Protein AF-A0A3D0WUZ1-F1 (afdb_monomer_lite)

Secondary structure (DSSP, 8-state):
-----------GGGSS-SS-BTTB--HHHHHHHT-

Sequence (35 aa):
MRNLLLVIRYDGARYHGWQVQQNAVTVQQVFQDAL

Structure (mmCIF, N/CA/C/O backbone):
data_AF-A0A3D0WUZ1-F1
#
_entry.id   AF-A0A3D0WUZ1-F1
#
loop_
_atom_site.group_PDB
_atom_site.id
_atom_site.type_symbol
_atom_site.label_atom_id
_atom_site.label_alt_id
_atom_site.label_comp_id
_atom_site.label_asym_id
_atom_site.label_entity_id
_atom_site.label_seq_id
_atom_site.pdbx_PDB_ins_code
_atom_site.Cartn_x
_atom_site.Cartn_y
_atom_site.Cartn_z
_atom_site.occupancy
_atom_site.B_iso_or_equiv
_atom_site.auth_seq_id
_atom_site.auth_comp_id
_atom_site.auth_asym_id
_atom_site.auth_atom_id
_atom_site.pdbx_PDB_model_num
ATOM 1 N N . MET A 1 1 ? -9.462 2.647 22.660 1.00 81.88 1 MET A N 1
ATOM 2 C CA . MET A 1 1 ? -9.173 2.492 21.217 1.00 81.88 1 MET A CA 1
ATOM 3 C C . MET A 1 1 ? -10.202 1.554 20.614 1.00 81.88 1 MET A C 1
ATOM 5 O O . MET A 1 1 ? -10.559 0.584 21.271 1.00 81.88 1 MET A O 1
ATOM 9 N N . ARG A 1 2 ? -10.724 1.865 19.426 1.00 92.69 2 ARG A N 1
ATOM 10 C CA . ARG A 1 2 ? -11.688 1.014 18.711 1.00 92.69 2 ARG A CA 1
ATOM 11 C C . ARG A 1 2 ? -10.953 0.280 17.589 1.00 92.69 2 ARG A C 1
ATOM 13 O O . ARG A 1 2 ? -10.158 0.906 16.900 1.00 92.69 2 ARG A O 1
ATOM 20 N N . ASN A 1 3 ? -11.212 -1.015 17.427 1.00 96.31 3 ASN A N 1
ATOM 21 C CA . ASN A 1 3 ? -10.678 -1.802 16.317 1.00 96.31 3 ASN A CA 1
ATOM 22 C C . ASN A 1 3 ? -11.683 -1.760 15.161 1.00 96.31 3 ASN A C 1
ATOM 24 O O . ASN A 1 3 ? -12.825 -2.186 15.332 1.00 96.31 3 ASN A O 1
ATOM 28 N N . LEU A 1 4 ? -11.273 -1.200 14.026 1.00 95.62 4 LEU A N 1
ATOM 29 C CA . LEU A 1 4 ? -12.116 -1.018 12.850 1.00 95.62 4 LEU A CA 1
ATOM 30 C C . LEU A 1 4 ? -11.496 -1.765 11.669 1.00 95.62 4 LEU A C 1
ATOM 32 O O . LEU A 1 4 ? -10.306 -1.622 11.400 1.00 95.62 4 LEU A O 1
ATOM 36 N N . LEU A 1 5 ? -12.318 -2.525 10.947 1.00 97.00 5 LEU A N 1
ATOM 37 C CA . LEU A 1 5 ? -11.956 -3.099 9.655 1.00 97.00 5 LEU A CA 1
ATOM 38 C C . LEU A 1 5 ? -12.394 -2.137 8.549 1.00 97.00 5 LEU A C 1
ATOM 40 O O . LEU A 1 5 ? -13.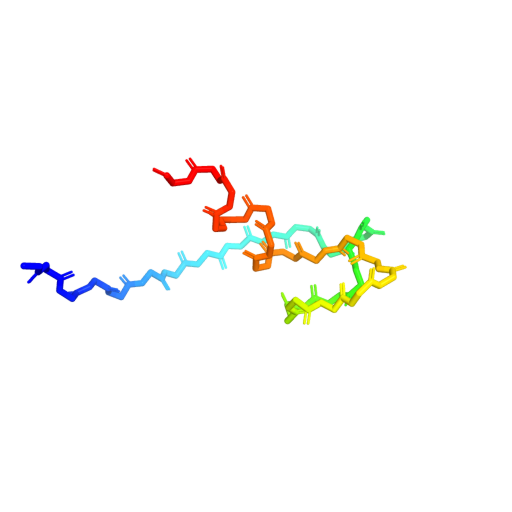547 -1.708 8.524 1.00 97.00 5 LEU A O 1
ATOM 44 N N . LEU A 1 6 ? -11.487 -1.828 7.626 1.00 95.88 6 LEU A N 1
ATOM 45 C CA . LEU A 1 6 ? -11.744 -0.962 6.479 1.00 95.88 6 LEU A CA 1
ATOM 46 C C . LEU A 1 6 ? -11.541 -1.747 5.182 1.00 95.88 6 LEU A C 1
ATOM 48 O O . LEU A 1 6 ? -10.597 -2.525 5.063 1.00 95.88 6 LEU A O 1
ATOM 52 N N . VAL A 1 7 ? -12.407 -1.507 4.199 1.00 97.25 7 VAL A N 1
ATOM 53 C CA . VAL A 1 7 ? -12.250 -1.995 2.824 1.00 97.25 7 VAL A CA 1
ATOM 54 C C . VAL A 1 7 ? -12.131 -0.772 1.930 1.00 97.25 7 VAL A C 1
ATOM 56 O O . VAL A 1 7 ? -13.042 0.054 1.892 1.00 97.25 7 VAL A O 1
ATOM 59 N N . ILE A 1 8 ? -11.008 -0.637 1.230 1.00 96.06 8 ILE A N 1
ATOM 60 C CA . ILE A 1 8 ? -10.706 0.537 0.407 1.00 96.06 8 ILE A CA 1
ATOM 61 C C . ILE A 1 8 ? -10.282 0.132 -1.003 1.00 96.06 8 ILE A C 1
ATOM 63 O O . ILE A 1 8 ? -9.759 -0.958 -1.228 1.00 96.06 8 ILE A O 1
ATOM 67 N N . ARG A 1 9 ? -10.506 1.039 -1.955 1.00 97.75 9 ARG A N 1
ATOM 68 C CA . ARG A 1 9 ? -10.029 0.947 -3.337 1.00 97.75 9 ARG A CA 1
ATOM 69 C C . ARG A 1 9 ? -9.097 2.120 -3.601 1.00 97.75 9 ARG A C 1
ATOM 71 O O . ARG A 1 9 ? -9.380 3.232 -3.169 1.00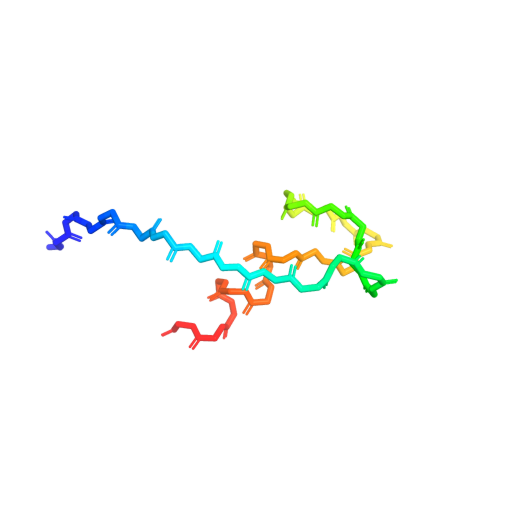 97.75 9 ARG A O 1
ATOM 78 N N . TYR A 1 10 ? -8.037 1.876 -4.356 1.00 97.00 10 TYR A N 1
ATOM 79 C CA . TYR A 1 10 ? -7.124 2.910 -4.822 1.00 97.00 10 TYR A CA 1
ATOM 80 C C . TYR A 1 10 ? -6.685 2.622 -6.259 1.00 97.00 10 TYR A C 1
ATOM 82 O O . TYR A 1 10 ? -6.699 1.471 -6.701 1.00 97.00 10 TYR A O 1
ATOM 90 N N . ASP A 1 11 ? -6.299 3.674 -6.977 1.00 98.00 11 ASP A N 1
ATOM 91 C CA . ASP A 1 11 ? -5.562 3.556 -8.234 1.00 98.00 11 ASP A CA 1
ATOM 92 C C . ASP A 1 11 ? -4.066 3.425 -7.918 1.00 98.00 11 ASP A C 1
ATOM 94 O O . ASP A 1 11 ? -3.475 4.297 -7.282 1.00 98.00 11 ASP A O 1
ATOM 98 N N . GLY A 1 12 ? -3.461 2.309 -8.326 1.00 97.69 12 GLY A N 1
ATOM 99 C CA . GLY A 1 12 ? -2.064 1.990 -8.043 1.00 97.69 12 GLY A CA 1
ATOM 100 C C . GLY A 1 12 ? -1.049 2.690 -8.948 1.00 97.69 12 GLY A C 1
ATOM 101 O O . GLY A 1 12 ? 0.141 2.585 -8.674 1.00 97.69 12 GL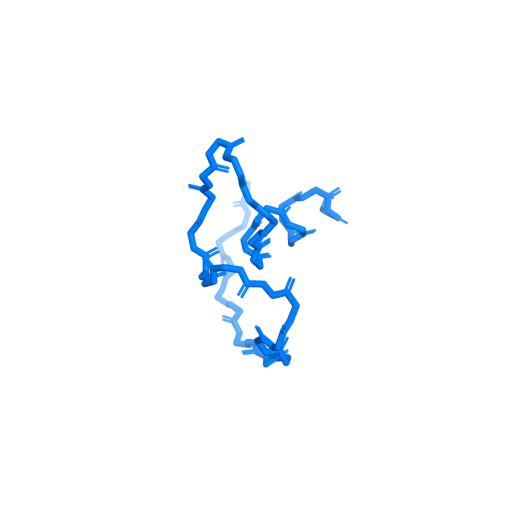Y A O 1
ATOM 102 N N . ALA A 1 13 ? -1.468 3.409 -9.998 1.00 98.25 13 ALA A N 1
ATOM 103 C CA . ALA A 1 13 ? -0.560 3.905 -11.040 1.00 98.25 13 ALA A CA 1
ATOM 104 C C . ALA A 1 13 ? 0.564 4.833 -10.534 1.00 98.25 13 ALA A C 1
ATOM 106 O O . ALA A 1 13 ? 1.612 4.935 -11.168 1.00 98.25 13 ALA A O 1
ATOM 107 N N . ARG A 1 14 ? 0.361 5.513 -9.397 1.00 97.88 14 ARG A N 1
ATOM 108 C CA . ARG A 1 14 ? 1.331 6.454 -8.803 1.00 97.88 14 ARG A CA 1
ATOM 109 C C . ARG A 1 14 ? 1.948 5.972 -7.490 1.00 97.88 14 ARG A C 1
ATOM 111 O O . ARG A 1 14 ? 2.604 6.757 -6.810 1.00 97.88 14 ARG A O 1
ATOM 118 N N . TYR A 1 15 ? 1.734 4.711 -7.131 1.00 98.25 15 TYR A N 1
ATOM 119 C CA . TYR A 1 15 ? 2.179 4.146 -5.863 1.00 98.25 15 TYR A CA 1
ATOM 120 C C . TYR A 1 15 ? 3.020 2.901 -6.094 1.00 98.25 15 TYR A C 1
ATOM 122 O O . TYR A 1 15 ? 2.724 2.072 -6.951 1.00 98.25 15 TYR A 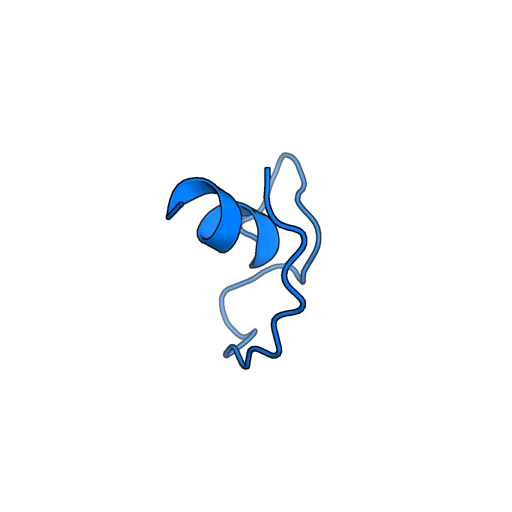O 1
ATOM 130 N N . HIS A 1 16 ? 4.039 2.717 -5.266 1.00 98.19 16 HIS A N 1
ATOM 131 C CA . HIS A 1 16 ? 4.908 1.546 -5.328 1.00 98.19 16 HIS A CA 1
ATOM 132 C C . HIS A 1 16 ? 4.392 0.438 -4.407 1.00 98.19 16 HIS A C 1
ATOM 134 O O . HIS A 1 16 ? 5.100 -0.051 -3.531 1.00 98.19 16 HIS A O 1
ATOM 140 N N . GLY A 1 17 ? 3.130 0.061 -4.604 1.00 97.81 17 GLY A N 1
ATOM 141 C CA . GLY A 1 17 ? 2.449 -0.947 -3.801 1.00 97.81 17 GLY A CA 1
ATOM 142 C C . GLY A 1 17 ? 1.812 -0.408 -2.517 1.00 97.81 17 GLY A C 1
ATOM 143 O O . GLY A 1 17 ? 1.611 0.796 -2.329 1.00 97.81 17 GLY A O 1
ATOM 144 N N . TRP A 1 18 ? 1.425 -1.350 -1.658 1.00 97.88 18 TRP A N 1
ATOM 145 C CA . TRP 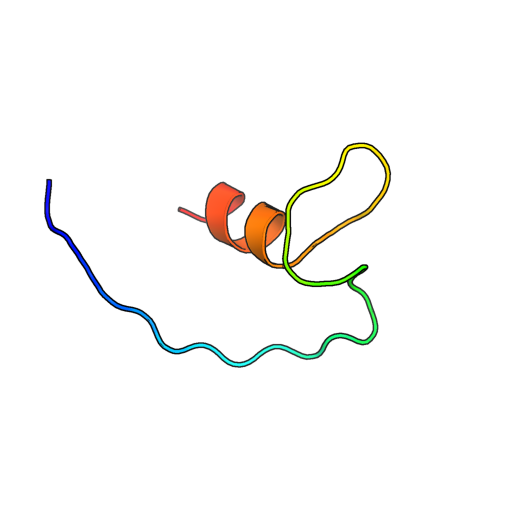A 1 18 ? 0.674 -1.080 -0.433 1.00 97.88 18 TRP A CA 1
ATOM 146 C C . TRP A 1 18 ? 1.572 -0.646 0.731 1.00 97.88 18 TRP A C 1
ATOM 148 O O . TRP A 1 18 ? 1.322 0.397 1.322 1.00 97.88 18 TRP A O 1
ATOM 158 N N . GLN A 1 19 ? 2.600 -1.437 1.047 1.00 98.31 19 GLN A N 1
ATOM 159 C CA . GLN A 1 19 ? 3.384 -1.346 2.283 1.00 98.31 19 GLN A CA 1
ATOM 160 C C . GLN A 1 19 ? 4.344 -0.150 2.313 1.00 98.31 19 GLN A C 1
ATOM 162 O O . GLN A 1 19 ? 5.029 0.100 1.331 1.00 98.31 19 GLN A O 1
ATOM 167 N N . VAL A 1 20 ? 4.474 0.514 3.466 1.00 98.25 20 VAL A N 1
ATOM 168 C CA 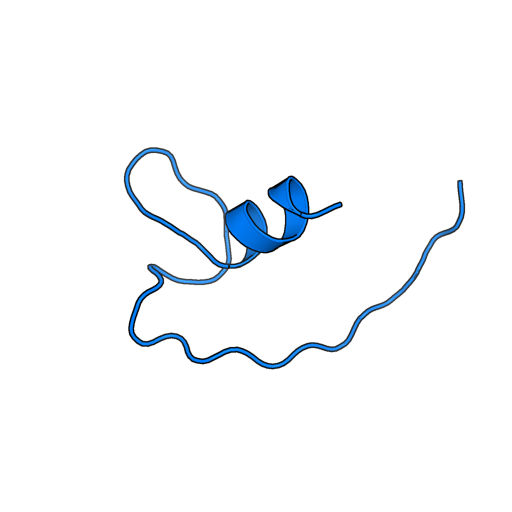. VAL A 1 20 ? 5.453 1.597 3.686 1.00 98.25 20 VAL A CA 1
ATOM 169 C C . VAL A 1 20 ? 6.888 1.139 3.410 1.00 98.25 20 VAL A C 1
ATOM 171 O O . VAL A 1 20 ? 7.323 0.092 3.890 1.00 98.25 20 VAL A O 1
ATOM 174 N N . GLN A 1 21 ? 7.643 1.966 2.685 1.00 96.94 21 GLN A N 1
ATOM 175 C CA . GLN A 1 21 ? 9.058 1.753 2.386 1.00 96.94 21 GLN A CA 1
ATOM 176 C C . GLN A 1 21 ? 9.804 3.088 2.280 1.00 96.94 21 GLN A C 1
ATOM 178 O O . GLN A 1 21 ? 9.209 4.120 1.985 1.00 96.94 21 GLN A O 1
ATOM 183 N N . GLN A 1 22 ? 11.120 3.062 2.493 1.00 95.12 22 GLN A N 1
ATOM 184 C CA . GLN A 1 22 ? 11.930 4.273 2.671 1.00 95.12 22 GLN A CA 1
ATOM 185 C C . GLN A 1 22 ? 11.994 5.193 1.438 1.00 95.12 22 GLN A C 1
ATOM 187 O O . GLN A 1 22 ? 12.102 6.404 1.590 1.00 95.12 22 GLN A O 1
ATOM 192 N N . ASN A 1 23 ? 11.939 4.640 0.222 1.00 95.88 23 ASN A N 1
ATOM 193 C CA . ASN A 1 23 ? 12.342 5.366 -0.992 1.00 95.88 23 ASN A CA 1
ATOM 194 C C . ASN A 1 23 ? 11.233 5.506 -2.040 1.00 95.88 23 ASN A C 1
ATOM 196 O O . ASN A 1 23 ? 11.520 5.777 -3.204 1.00 95.88 23 ASN A O 1
ATOM 200 N N . ALA A 1 24 ? 9.973 5.285 -1.667 1.00 96.94 24 ALA A N 1
ATOM 201 C CA . ALA A 1 24 ? 8.873 5.438 -2.605 1.00 96.94 24 ALA A CA 1
ATOM 202 C C . ALA A 1 24 ? 7.536 5.673 -1.900 1.00 96.94 24 ALA A C 1
ATOM 204 O O . ALA A 1 24 ? 7.294 5.171 -0.805 1.00 96.94 24 ALA A O 1
ATOM 205 N N . VAL A 1 25 ? 6.647 6.402 -2.574 1.00 97.88 25 VAL A N 1
ATOM 206 C CA . VAL A 1 25 ? 5.293 6.672 -2.081 1.00 97.88 25 VAL A CA 1
ATOM 207 C C . VAL A 1 25 ? 4.448 5.403 -2.168 1.00 97.88 25 VAL A C 1
ATOM 209 O O . VAL A 1 25 ? 4.436 4.718 -3.194 1.00 97.88 25 VAL A O 1
ATOM 212 N N . THR A 1 26 ? 3.728 5.097 -1.089 1.00 98.62 26 THR A N 1
ATOM 213 C CA . THR A 1 26 ? 2.898 3.891 -0.954 1.00 98.62 26 THR A CA 1
ATOM 214 C C . THR A 1 26 ? 1.543 4.239 -0.361 1.00 98.62 26 THR A C 1
ATOM 216 O O . THR A 1 26 ? 1.374 5.283 0.274 1.00 98.62 26 THR A O 1
ATOM 219 N N . VAL A 1 27 ? 0.552 3.387 -0.610 1.00 98.31 27 VAL A N 1
ATOM 220 C CA . VAL A 1 27 ? -0.834 3.677 -0.217 1.00 98.31 27 VAL A CA 1
ATOM 221 C C . VAL A 1 27 ? -0.991 3.678 1.301 1.00 98.31 27 VAL A C 1
ATOM 223 O O . VAL A 1 27 ? -1.666 4.554 1.836 1.00 98.31 27 VAL A O 1
ATOM 226 N N . GLN A 1 28 ? -0.333 2.748 2.002 1.00 98.00 28 GLN A N 1
ATOM 227 C CA . GLN A 1 28 ? -0.378 2.692 3.460 1.00 98.00 28 GLN A CA 1
ATOM 228 C C . GLN A 1 28 ? 0.199 3.965 4.091 1.00 98.00 28 GLN A C 1
ATOM 230 O O . GLN A 1 28 ? -0.403 4.462 5.036 1.00 98.00 28 GLN A O 1
ATOM 235 N N . GLN A 1 29 ? 1.303 4.513 3.559 1.00 98.38 29 GLN A N 1
ATOM 236 C CA . GLN A 1 29 ? 1.900 5.753 4.074 1.00 98.38 29 GLN A CA 1
ATOM 237 C C . GLN A 1 29 ? 0.909 6.919 3.973 1.00 98.38 29 GLN A C 1
ATOM 239 O O . GLN A 1 29 ? 0.593 7.544 4.977 1.00 98.38 29 GLN A O 1
ATOM 244 N N . VAL A 1 30 ? 0.345 7.154 2.781 1.00 97.75 30 VAL A N 1
ATOM 245 C CA . VAL A 1 30 ? -0.623 8.246 2.565 1.00 97.75 30 VAL A CA 1
ATOM 246 C C . VAL A 1 30 ? -1.873 8.072 3.425 1.00 97.75 30 VAL A C 1
ATOM 248 O O . VAL A 1 30 ? -2.407 9.049 3.938 1.00 97.75 30 VAL A O 1
ATOM 251 N N . PHE A 1 31 ? -2.346 6.836 3.592 1.00 97.19 31 PHE A N 1
ATOM 252 C CA . PHE A 1 31 ? -3.497 6.559 4.442 1.00 97.19 31 PHE A CA 1
ATOM 253 C C . PHE A 1 31 ? -3.201 6.823 5.925 1.00 97.19 31 PHE A C 1
ATOM 255 O O . PHE A 1 31 ? -4.037 7.401 6.607 1.00 97.19 31 PHE A O 1
ATOM 262 N N . GLN A 1 32 ? -2.025 6.422 6.417 1.00 96.06 32 GLN A N 1
ATOM 263 C CA . GLN A 1 32 ? -1.602 6.665 7.798 1.00 96.06 32 GLN A CA 1
ATOM 264 C C . GLN A 1 32 ? -1.380 8.155 8.084 1.00 96.06 32 GLN A C 1
ATOM 266 O O . GLN A 1 32 ? -1.790 8.614 9.142 1.00 96.06 32 GLN A O 1
ATOM 271 N N . ASP A 1 33 ? -0.794 8.901 7.145 1.00 97.56 33 ASP A N 1
ATOM 272 C CA . ASP A 1 33 ? -0.514 10.338 7.298 1.00 97.56 33 ASP A CA 1
ATOM 273 C C . ASP A 1 33 ? -1.777 11.216 7.277 1.00 97.56 33 ASP A C 1
ATOM 275 O O . ASP A 1 33 ? -1.742 12.366 7.711 1.00 97.56 33 ASP A O 1
ATOM 279 N N . ALA A 1 34 ? -2.885 10.703 6.738 1.00 95.19 34 ALA A N 1
ATOM 280 C CA . ALA A 1 34 ? -4.156 11.419 6.646 1.00 95.19 34 ALA A CA 1
ATOM 281 C C . ALA A 1 34 ? -5.071 11.243 7.877 1.00 95.19 34 ALA A C 1
ATOM 283 O O . ALA A 1 34 ? -6.119 11.893 7.934 1.00 95.19 34 ALA A O 1
ATOM 284 N N . LEU A 1 35 ? -4.721 10.347 8.809 1.00 85.88 35 LEU A N 1
ATOM 285 C CA . LEU A 1 35 ? -5.461 10.073 10.050 1.00 85.88 35 LEU A CA 1
ATOM 286 C C . LEU A 1 35 ? -5.014 10.991 11.192 1.00 85.88 35 LEU A C 1
ATOM 288 O O . LEU A 1 35 ? -5.907 11.377 11.982 1.00 85.88 35 LEU A O 1
#

pLDDT: mean 96.39, std 3.35, range [81.88, 98.62]

Foldseek 3Di:
DDDDDDDDDDDCPQFPEADDDDPTHHPVVVVVVVD

Radius of gyration: 10.97 Å; chains: 1; bounding box: 25×14×32 Å